Protein AF-A0A9P9DI27-F1 (afdb_monomer_lite)

Foldseek 3Di:
DDDPDPVRVVVVVVVCCVPPQDPVRDDPPPDDDDDDPVVVVVVVVVVVCVPVVVVCCCVVVVVVVVVVVCVVVVD

Sequence (75 aa):
MPAATPRLAFFRSAARYLTEPHPYGRRSITQAAHPVAWAEYAKHLGRTSVVYFPWYAVVLGWPVATAAFLKRTGV

Structure (mmCIF, N/CA/C/O backbone):
data_AF-A0A9P9DI27-F1
#
_entry.id   AF-A0A9P9DI27-F1
#
loop_
_atom_site.group_PDB
_atom_site.id
_atom_site.type_symbol
_atom_site.label_atom_id
_atom_site.label_alt_id
_atom_site.label_comp_id
_atom_site.label_asym_id
_atom_site.label_entity_id
_atom_site.label_seq_id
_atom_site.pdbx_PDB_ins_code
_atom_site.Cartn_x
_atom_site.Cartn_y
_atom_site.Cartn_z
_atom_site.occupancy
_atom_site.B_iso_or_equiv
_atom_site.auth_seq_id
_atom_site.auth_comp_id
_atom_site.auth_asym_id
_atom_site.auth_atom_id
_atom_site.pdbx_PDB_model_num
ATOM 1 N N . MET A 1 1 ? 33.735 -11.764 -36.839 1.00 58.62 1 MET A N 1
ATOM 2 C CA . MET A 1 1 ? 34.464 -12.718 -37.703 1.00 58.62 1 MET A CA 1
ATOM 3 C C . MET A 1 1 ? 33.807 -14.092 -37.609 1.00 58.62 1 MET A C 1
ATOM 5 O O . MET A 1 1 ? 33.615 -14.553 -36.483 1.00 58.62 1 MET A O 1
ATOM 9 N N . PRO A 1 2 ? 33.404 -14.722 -38.723 1.00 69.69 2 PRO A N 1
ATOM 10 C CA . PRO A 1 2 ? 32.836 -16.076 -38.723 1.00 69.69 2 PRO A CA 1
ATOM 11 C C . PRO A 1 2 ? 33.839 -17.110 -38.180 1.00 69.69 2 PRO A C 1
ATOM 13 O O . PRO A 1 2 ? 35.046 -16.875 -38.178 1.00 69.69 2 PRO A O 1
ATOM 16 N N . ALA A 1 3 ? 33.351 -18.217 -37.615 1.00 77.62 3 ALA A N 1
ATOM 17 C CA . ALA A 1 3 ? 34.220 -19.285 -37.119 1.00 77.62 3 ALA A CA 1
ATOM 18 C C . ALA A 1 3 ? 34.753 -20.131 -38.273 1.00 77.62 3 ALA A C 1
ATOM 20 O O . ALA A 1 3 ? 34.006 -20.438 -39.192 1.00 77.62 3 ALA A O 1
ATOM 21 N N . ALA A 1 4 ? 36.014 -20.557 -38.178 1.00 82.56 4 ALA A N 1
ATOM 22 C CA . ALA A 1 4 ? 36.639 -21.404 -39.190 1.00 82.56 4 ALA A CA 1
ATOM 23 C C . ALA A 1 4 ? 35.966 -22.784 -39.322 1.00 82.56 4 ALA A C 1
ATOM 25 O O . ALA A 1 4 ? 36.039 -23.401 -40.377 1.00 82.56 4 ALA A O 1
ATOM 26 N N . THR A 1 5 ? 35.303 -23.278 -38.267 1.00 87.50 5 THR A N 1
ATOM 27 C CA . THR A 1 5 ? 34.578 -24.557 -38.292 1.00 87.50 5 THR A CA 1
ATOM 28 C C . THR A 1 5 ? 33.274 -24.503 -37.481 1.00 87.50 5 THR A C 1
ATOM 30 O O . THR A 1 5 ? 33.182 -23.731 -36.518 1.00 87.50 5 THR A O 1
ATOM 33 N N . PRO A 1 6 ? 32.278 -25.361 -37.794 1.00 85.50 6 PRO A N 1
ATOM 34 C CA . PRO A 1 6 ? 31.012 -25.434 -37.055 1.00 85.50 6 PRO A CA 1
ATOM 35 C C . PRO A 1 6 ? 31.183 -25.746 -35.561 1.00 85.50 6 PRO A C 1
ATOM 37 O O . PRO A 1 6 ? 30.474 -25.196 -34.723 1.00 85.50 6 PRO A O 1
ATOM 40 N N . ARG A 1 7 ? 32.178 -26.571 -35.205 1.00 85.31 7 ARG A N 1
ATOM 41 C CA . ARG A 1 7 ? 32.493 -26.900 -33.804 1.00 85.31 7 ARG A CA 1
ATOM 42 C C . ARG A 1 7 ? 32.955 -25.664 -33.028 1.00 85.31 7 ARG A C 1
ATOM 44 O O . ARG A 1 7 ? 32.480 -25.407 -31.929 1.00 85.31 7 ARG A O 1
ATOM 51 N N . LEU A 1 8 ? 33.821 -24.845 -33.626 1.00 84.81 8 LEU A N 1
ATOM 52 C CA . LEU A 1 8 ? 34.286 -23.592 -33.021 1.00 84.81 8 LEU A CA 1
ATOM 53 C C . LEU A 1 8 ? 33.189 -22.516 -32.967 1.00 84.81 8 LEU A C 1
ATOM 55 O O . LEU A 1 8 ? 33.223 -21.649 -32.094 1.00 84.81 8 LEU A O 1
ATOM 59 N N . ALA A 1 9 ? 32.215 -22.558 -33.881 1.00 84.69 9 ALA A N 1
ATOM 60 C CA . ALA A 1 9 ? 31.022 -21.715 -33.802 1.00 84.69 9 ALA A CA 1
ATOM 61 C C . ALA A 1 9 ? 30.157 -22.095 -32.592 1.00 84.69 9 ALA A C 1
ATOM 63 O O . ALA A 1 9 ? 29.771 -21.212 -31.828 1.00 84.69 9 ALA A O 1
ATOM 64 N N . PHE A 1 10 ? 29.936 -23.396 -32.380 1.00 85.00 10 PHE A N 1
ATOM 65 C CA . PHE A 1 10 ? 29.179 -23.922 -31.244 1.00 85.00 10 PHE A 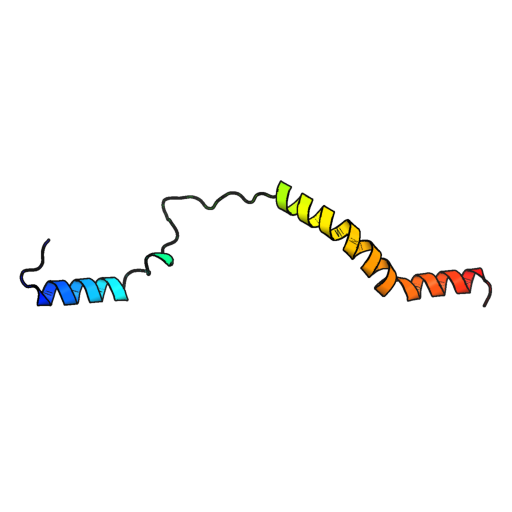CA 1
ATOM 66 C C . PHE A 1 10 ? 29.816 -23.564 -29.894 1.00 85.00 10 PHE A C 1
ATOM 68 O O . PHE A 1 10 ? 29.148 -23.024 -29.012 1.00 85.00 10 PHE A O 1
ATOM 75 N N . PHE A 1 11 ? 31.126 -23.779 -29.733 1.00 86.12 11 PHE A N 1
ATOM 76 C CA . PHE A 1 11 ? 31.812 -23.415 -28.486 1.00 86.12 11 PHE A CA 1
ATOM 77 C C . PHE A 1 11 ? 31.754 -21.912 -28.203 1.00 86.12 11 PHE A C 1
ATOM 79 O O . PHE A 1 11 ? 31.629 -21.496 -27.055 1.00 86.12 11 PHE A O 1
ATOM 86 N N . ARG A 1 12 ? 31.778 -21.082 -29.248 1.00 80.50 12 ARG A N 1
ATOM 87 C CA . ARG A 1 12 ? 31.646 -19.629 -29.118 1.00 80.50 12 ARG A CA 1
ATOM 88 C C . ARG A 1 12 ? 30.238 -19.198 -28.723 1.00 80.50 12 ARG A C 1
ATOM 90 O O . ARG A 1 12 ? 30.108 -18.296 -27.899 1.00 80.50 12 ARG A O 1
ATOM 97 N N . SER A 1 13 ? 29.196 -19.801 -29.297 1.00 78.69 13 SER A N 1
ATOM 98 C CA . SER A 1 13 ? 27.815 -19.515 -28.890 1.00 78.69 13 SER A CA 1
ATOM 99 C C . SER A 1 13 ? 27.553 -19.978 -27.460 1.00 78.69 13 SER A C 1
ATOM 101 O O . SER A 1 13 ? 26.929 -19.244 -26.704 1.00 78.69 13 SER A O 1
ATOM 103 N N . ALA A 1 14 ? 28.091 -21.135 -27.065 1.00 80.19 14 ALA A N 1
ATOM 104 C CA . ALA A 1 14 ? 28.001 -21.631 -25.695 1.00 80.19 14 ALA A CA 1
ATOM 105 C C . ALA A 1 14 ? 28.740 -20.714 -24.706 1.00 80.19 14 ALA A C 1
ATOM 107 O O . ALA A 1 14 ? 28.176 -20.342 -23.683 1.00 80.19 14 ALA A O 1
ATOM 108 N N . ALA A 1 15 ? 29.960 -20.273 -25.037 1.00 78.62 15 ALA A N 1
ATOM 109 C CA . ALA A 1 15 ? 30.709 -19.331 -24.208 1.00 78.62 15 ALA A CA 1
ATOM 110 C C . ALA A 1 15 ? 29.943 -18.014 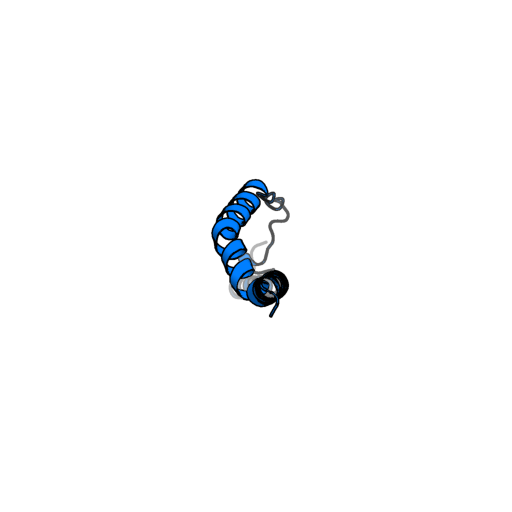-24.014 1.00 78.62 15 ALA A C 1
ATOM 112 O O . ALA A 1 15 ? 29.808 -17.561 -22.886 1.00 78.62 15 ALA A O 1
ATOM 113 N N . ARG A 1 16 ? 29.376 -17.440 -25.085 1.00 72.25 16 ARG A N 1
ATOM 114 C CA . ARG A 1 16 ? 28.545 -16.226 -25.004 1.00 72.25 16 ARG A CA 1
ATOM 115 C C . ARG A 1 16 ? 27.255 -16.436 -24.220 1.00 72.25 16 ARG A C 1
ATOM 117 O O . ARG A 1 16 ? 26.859 -15.557 -23.473 1.00 72.25 16 ARG A O 1
ATOM 124 N N . TYR A 1 17 ? 26.617 -17.595 -24.347 1.00 71.31 17 TYR A N 1
ATOM 125 C CA . TYR A 1 17 ? 25.423 -17.925 -23.571 1.00 71.31 17 TYR A CA 1
ATOM 126 C C . TYR A 1 17 ? 25.704 -18.000 -22.061 1.00 71.31 17 TYR A C 1
ATOM 128 O O . TYR A 1 17 ? 24.857 -17.614 -21.262 1.00 71.31 17 TYR A O 1
ATOM 136 N N . LEU A 1 18 ? 26.889 -18.486 -21.679 1.00 72.06 18 LEU A N 1
ATOM 137 C CA . LEU A 1 18 ? 27.293 -18.649 -20.281 1.00 72.06 18 LEU A CA 1
ATOM 138 C C . LEU A 1 18 ? 27.879 -17.375 -19.656 1.00 72.06 18 LEU A C 1
ATOM 140 O O . LEU A 1 18 ? 27.812 -17.221 -18.440 1.00 72.06 18 LEU A O 1
ATOM 144 N N . THR A 1 19 ? 28.470 -16.481 -20.455 1.00 72.69 19 THR A N 1
ATOM 145 C CA . THR A 1 19 ? 29.119 -15.257 -19.951 1.00 72.69 19 THR A CA 1
ATOM 146 C C . THR A 1 19 ? 28.291 -13.994 -20.141 1.00 72.69 19 THR A C 1
ATOM 148 O O . THR A 1 19 ? 28.469 -13.035 -19.390 1.00 72.69 19 THR A O 1
ATOM 151 N N . GLU A 1 20 ? 27.393 -13.950 -21.125 1.00 64.19 20 GLU A N 1
ATOM 152 C CA . GLU A 1 20 ? 26.538 -12.789 -21.328 1.00 64.19 20 GLU A CA 1
ATOM 153 C C . GLU A 1 20 ? 25.317 -12.854 -20.395 1.00 64.19 20 GLU A C 1
ATOM 155 O O . GLU A 1 20 ? 24.718 -13.920 -20.234 1.00 64.19 20 GLU A O 1
ATOM 160 N N . PRO A 1 21 ? 24.872 -11.719 -19.816 1.00 67.00 21 PRO A N 1
ATOM 161 C CA . PRO A 1 21 ? 23.602 -11.675 -19.109 1.00 67.00 21 PRO A CA 1
ATOM 162 C C . PRO A 1 21 ? 22.501 -12.168 -20.050 1.00 67.00 21 PRO A C 1
ATOM 164 O O . PRO A 1 21 ? 22.387 -11.677 -21.186 1.00 67.00 21 PRO A O 1
ATOM 167 N N . HIS A 1 22 ? 21.724 -13.146 -19.573 1.00 63.56 22 HIS A N 1
ATOM 168 C CA . HIS A 1 22 ? 20.597 -13.746 -20.286 1.00 63.56 22 HIS A CA 1
ATOM 169 C C . HIS A 1 22 ? 19.727 -12.633 -20.910 1.00 63.56 22 HIS A C 1
ATOM 171 O O . HIS A 1 22 ? 19.616 -11.568 -20.297 1.00 63.56 22 HIS A O 1
ATOM 177 N N . PRO A 1 23 ? 19.112 -12.809 -22.096 1.00 65.50 23 PRO A N 1
ATOM 178 C CA . PRO A 1 23 ? 18.395 -11.734 -22.796 1.00 65.50 23 PRO A CA 1
ATOM 179 C C . PRO A 1 23 ? 17.375 -10.985 -21.923 1.00 65.50 23 PRO A C 1
ATOM 181 O O . PRO A 1 23 ? 17.213 -9.780 -22.068 1.00 65.50 23 PRO A O 1
ATOM 184 N N . TYR A 1 24 ? 16.767 -11.682 -20.958 1.00 60.06 24 TYR A N 1
ATOM 185 C CA . TYR A 1 24 ? 15.820 -11.130 -19.982 1.00 60.06 24 TYR A CA 1
ATOM 186 C C . TYR A 1 24 ? 16.464 -10.493 -18.732 1.00 60.06 24 TYR A C 1
ATOM 188 O O . TYR A 1 24 ? 15.793 -9.803 -17.974 1.00 60.06 24 TYR A O 1
ATOM 196 N N . GLY A 1 25 ? 17.757 -10.719 -18.495 1.00 58.62 25 GLY A N 1
ATOM 197 C CA . GLY A 1 25 ? 18.544 -10.133 -17.403 1.00 58.62 25 GLY A CA 1
ATOM 198 C C . GLY A 1 25 ? 19.295 -8.855 -17.794 1.00 58.62 25 GLY A C 1
ATOM 199 O O . GLY A 1 25 ? 19.878 -8.195 -16.934 1.00 58.62 25 GLY A O 1
ATOM 200 N N . ARG A 1 26 ? 19.284 -8.475 -19.079 1.00 64.06 26 ARG A N 1
ATOM 201 C CA . ARG A 1 26 ? 19.825 -7.190 -19.534 1.00 64.06 26 ARG A CA 1
ATOM 202 C C . ARG A 1 26 ? 18.814 -6.095 -19.223 1.00 64.06 26 ARG A C 1
ATOM 204 O O . ARG A 1 26 ? 17.830 -5.934 -19.937 1.00 64.06 26 ARG A O 1
ATOM 211 N N . ARG A 1 27 ? 19.069 -5.301 -18.181 1.00 63.66 27 ARG A N 1
ATOM 212 C CA . ARG A 1 27 ? 18.397 -4.000 -18.059 1.00 63.66 27 ARG A CA 1
ATOM 213 C C . ARG A 1 27 ? 18.801 -3.168 -19.278 1.00 63.66 27 ARG A C 1
ATOM 215 O O . ARG A 1 27 ? 19.988 -3.091 -19.594 1.00 63.66 27 ARG A O 1
ATOM 222 N N . SER A 1 28 ? 17.830 -2.595 -19.985 1.00 64.81 28 SER A N 1
ATOM 223 C CA . SER A 1 28 ? 18.078 -1.712 -21.125 1.00 64.81 28 SER A CA 1
ATOM 224 C C . SER A 1 28 ? 18.928 -0.527 -20.667 1.00 64.81 28 SER A C 1
ATOM 226 O O . SER A 1 28 ? 18.436 0.375 -20.001 1.00 64.81 28 SER A O 1
ATOM 228 N N . ILE A 1 29 ? 20.213 -0.516 -21.017 1.00 67.12 29 ILE A N 1
ATOM 229 C CA . ILE A 1 29 ? 21.122 0.600 -20.699 1.00 67.12 29 ILE A CA 1
ATOM 230 C C . ILE A 1 29 ? 20.740 1.844 -21.527 1.00 67.12 29 ILE A C 1
ATOM 232 O O . ILE A 1 29 ? 21.058 2.972 -21.172 1.00 67.12 29 ILE A O 1
ATOM 236 N N . THR A 1 30 ? 20.033 1.629 -22.639 1.00 76.06 30 THR A N 1
ATOM 237 C CA . THR A 1 30 ? 19.602 2.650 -23.600 1.00 76.06 30 THR A CA 1
ATOM 238 C C . THR A 1 30 ? 18.231 3.251 -23.300 1.00 76.06 30 THR A C 1
ATOM 240 O O . THR A 1 30 ? 17.843 4.206 -23.966 1.00 76.06 30 THR A O 1
ATOM 243 N N . GLN A 1 31 ? 17.480 2.712 -22.334 1.00 73.50 31 GLN A N 1
ATOM 244 C CA . GLN A 1 31 ? 16.158 3.226 -21.978 1.00 73.50 31 GLN A CA 1
ATOM 245 C C . GLN A 1 31 ? 16.124 3.558 -20.492 1.00 73.50 31 GLN A C 1
ATOM 247 O O . GLN A 1 31 ? 16.474 2.735 -19.647 1.00 73.50 31 GLN A O 1
ATOM 252 N N . ALA A 1 32 ? 15.692 4.778 -20.183 1.00 80.12 32 ALA A N 1
ATOM 253 C CA . ALA A 1 32 ? 15.451 5.191 -18.813 1.00 80.12 32 ALA A CA 1
ATOM 254 C C . ALA A 1 32 ? 14.324 4.351 -18.188 1.00 80.12 32 ALA A C 1
ATOM 256 O O . ALA A 1 32 ? 13.410 3.895 -18.880 1.00 80.12 32 ALA A O 1
ATOM 257 N N . ALA A 1 33 ? 14.380 4.171 -16.867 1.00 81.38 33 ALA A N 1
ATOM 258 C CA . ALA A 1 33 ? 13.273 3.581 -16.128 1.00 81.38 33 ALA A CA 1
ATOM 259 C C . ALA A 1 33 ? 12.001 4.416 -16.344 1.00 81.38 33 ALA A C 1
ATOM 261 O O . ALA A 1 33 ? 12.052 5.648 -16.342 1.00 81.38 33 ALA A O 1
ATOM 262 N N . HIS A 1 34 ? 10.862 3.744 -16.524 1.00 82.31 34 HIS A N 1
ATOM 263 C CA . HIS A 1 34 ? 9.586 4.434 -16.671 1.00 82.31 34 HIS A CA 1
ATOM 264 C C . HIS A 1 34 ? 9.295 5.263 -15.408 1.00 82.31 34 HIS A C 1
ATOM 266 O O . HIS A 1 34 ? 9.483 4.752 -14.297 1.00 82.31 34 HIS A O 1
ATOM 272 N N . PRO A 1 35 ? 8.832 6.520 -15.538 1.00 88.06 35 PRO A N 1
ATOM 273 C CA . PRO A 1 35 ? 8.479 7.328 -14.380 1.00 88.06 35 PRO A CA 1
ATOM 274 C C . PRO A 1 35 ? 7.363 6.655 -13.574 1.00 88.06 35 PRO A C 1
ATOM 276 O O . PRO A 1 35 ? 6.451 6.031 -14.124 1.00 88.06 35 PRO A O 1
ATOM 279 N N . VAL A 1 36 ? 7.430 6.781 -12.250 1.00 91.06 36 VAL A N 1
ATOM 280 C CA . VAL A 1 36 ? 6.400 6.235 -11.363 1.00 91.06 36 VAL A CA 1
ATOM 281 C C . VAL A 1 36 ? 5.114 7.049 -11.525 1.00 91.06 36 VAL A C 1
ATOM 283 O O . VAL A 1 36 ? 5.112 8.268 -11.363 1.00 91.06 36 VAL A O 1
ATOM 286 N N . ALA A 1 37 ? 4.002 6.370 -11.814 1.00 92.69 37 ALA A N 1
ATOM 287 C CA . ALA A 1 37 ? 2.680 6.980 -11.949 1.00 92.69 37 ALA A CA 1
ATOM 288 C C . ALA A 1 37 ? 2.037 7.242 -10.573 1.00 92.69 37 ALA A C 1
ATOM 290 O O . ALA A 1 37 ? 1.047 6.614 -10.197 1.00 92.69 37 ALA A O 1
ATOM 291 N N . TRP A 1 38 ? 2.609 8.170 -9.802 1.00 93.81 38 TRP A N 1
ATOM 292 C CA . TRP A 1 38 ? 2.186 8.473 -8.426 1.00 93.81 38 TRP A CA 1
ATOM 293 C C . TRP A 1 38 ? 0.693 8.781 -8.282 1.00 93.81 38 TRP A C 1
ATOM 295 O O . TRP A 1 38 ? 0.078 8.384 -7.294 1.00 93.81 38 TRP A O 1
ATOM 305 N N . ALA A 1 39 ? 0.099 9.439 -9.279 1.00 95.19 39 ALA A N 1
ATOM 306 C CA . ALA A 1 39 ? -1.321 9.770 -9.284 1.00 95.19 39 ALA A CA 1
ATOM 307 C C . ALA A 1 39 ? -2.217 8.521 -9.239 1.00 95.19 39 ALA A C 1
AT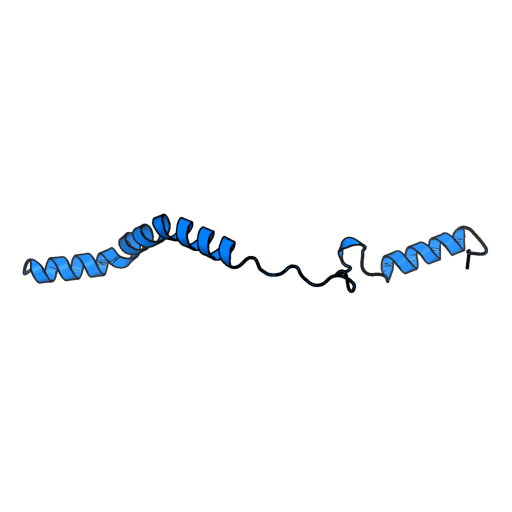OM 309 O O . ALA A 1 39 ? -3.198 8.498 -8.498 1.00 95.19 39 ALA A O 1
ATOM 310 N N . GLU A 1 40 ? -1.878 7.471 -9.988 1.00 95.25 40 GLU A N 1
ATOM 311 C CA . GLU A 1 40 ? -2.672 6.239 -10.001 1.00 95.25 40 GLU A CA 1
ATOM 312 C C . GLU A 1 40 ? -2.506 5.465 -8.694 1.00 95.25 40 GLU A C 1
ATOM 314 O O . GLU A 1 40 ? -3.494 5.037 -8.096 1.00 95.25 40 GLU A O 1
ATOM 319 N N . TYR A 1 41 ? -1.281 5.385 -8.169 1.00 94.75 41 TYR A N 1
ATOM 320 C CA . TYR A 1 41 ? -1.040 4.773 -6.861 1.00 94.75 41 TYR A CA 1
ATOM 321 C C . TYR A 1 41 ? -1.800 5.480 -5.735 1.00 94.75 41 TYR A C 1
ATOM 323 O O . TYR A 1 41 ? -2.411 4.811 -4.902 1.00 94.75 41 TYR A O 1
ATOM 331 N N . ALA A 1 42 ? -1.837 6.815 -5.737 1.00 96.62 42 ALA A N 1
ATOM 332 C CA . ALA A 1 42 ? -2.600 7.584 -4.759 1.00 96.62 42 ALA A CA 1
ATOM 333 C C . ALA A 1 42 ? -4.112 7.321 -4.866 1.00 96.62 42 ALA A C 1
ATOM 335 O O . ALA A 1 42 ? -4.773 7.117 -3.847 1.00 96.62 42 ALA A O 1
ATOM 336 N N . LYS A 1 43 ? -4.665 7.256 -6.087 1.00 96.94 43 LYS A N 1
ATOM 337 C CA . LYS A 1 43 ? -6.082 6.911 -6.307 1.00 96.94 43 LYS A CA 1
ATOM 338 C C . LYS A 1 43 ? -6.408 5.506 -5.805 1.00 96.94 43 LYS A C 1
ATOM 340 O O . LYS A 1 43 ? -7.436 5.316 -5.158 1.00 96.94 43 LYS A O 1
ATOM 345 N N . HIS A 1 44 ? -5.555 4.523 -6.090 1.00 96.44 44 HIS A N 1
ATOM 346 C CA . HIS A 1 44 ? -5.751 3.154 -5.616 1.00 96.44 44 HIS A CA 1
ATOM 347 C C . HIS A 1 44 ? -5.680 3.068 -4.096 1.00 96.44 44 HIS A C 1
ATOM 349 O O . HIS A 1 44 ? -6.564 2.469 -3.485 1.00 96.44 44 HIS A O 1
ATOM 355 N N . LEU A 1 45 ? -4.688 3.717 -3.483 1.00 96.94 45 LEU A N 1
ATOM 356 C CA . LEU A 1 45 ? -4.569 3.782 -2.032 1.00 96.94 45 LEU A CA 1
ATOM 357 C C . LEU A 1 45 ? -5.816 4.415 -1.407 1.00 96.94 45 LEU A C 1
ATOM 359 O O . LEU A 1 45 ? -6.385 3.834 -0.487 1.00 96.94 45 LEU A O 1
ATOM 363 N N . GLY A 1 46 ? -6.282 5.540 -1.955 1.00 97.12 46 GLY A N 1
ATOM 364 C CA . GLY A 1 46 ? -7.489 6.223 -1.492 1.00 97.12 46 GLY A CA 1
ATOM 365 C C . GLY A 1 46 ? -8.750 5.364 -1.614 1.00 97.12 46 GLY A C 1
ATOM 366 O O . GLY A 1 46 ? -9.541 5.281 -0.678 1.00 97.12 46 GLY A O 1
ATOM 367 N N . ARG A 1 47 ? -8.938 4.664 -2.739 1.00 96.69 47 ARG A N 1
ATOM 368 C CA . ARG A 1 47 ? -10.090 3.762 -2.925 1.00 96.69 47 ARG A CA 1
ATOM 369 C C . ARG A 1 47 ? -10.067 2.598 -1.938 1.00 96.69 47 ARG A C 1
ATOM 371 O O . ARG A 1 47 ? -11.100 2.274 -1.360 1.00 96.69 47 ARG A O 1
ATOM 378 N N . THR A 1 48 ? -8.899 2.000 -1.724 1.00 97.19 48 THR A N 1
ATOM 379 C CA . THR A 1 48 ? -8.716 0.908 -0.762 1.00 97.19 48 THR A CA 1
ATOM 380 C C . THR A 1 48 ? -8.937 1.399 0.670 1.00 97.19 48 THR A C 1
ATOM 382 O O . THR A 1 48 ? -9.623 0.741 1.454 1.00 97.19 48 THR A O 1
ATOM 385 N N . SER A 1 49 ? -8.438 2.588 1.021 1.00 97.00 49 SER A N 1
ATOM 386 C CA . SER A 1 49 ? -8.567 3.114 2.381 1.00 97.00 49 SER A CA 1
ATOM 387 C C . SER A 1 49 ? -10.016 3.355 2.797 1.00 97.00 49 SER A C 1
ATOM 389 O O . SER A 1 49 ? -10.321 3.158 3.965 1.00 97.00 49 SER A O 1
ATOM 391 N N . VAL A 1 50 ? -10.926 3.697 1.874 1.00 97.44 50 VAL A N 1
ATOM 392 C CA . VAL A 1 50 ? -12.354 3.910 2.200 1.00 97.44 50 VAL A CA 1
ATOM 393 C C . VAL A 1 50 ? -12.989 2.688 2.873 1.00 97.44 50 VAL A C 1
ATOM 395 O O . VAL A 1 50 ? -13.858 2.852 3.721 1.00 97.44 50 VAL A O 1
ATOM 398 N N . VAL A 1 51 ? -12.544 1.474 2.541 1.00 96.62 51 VAL A N 1
ATOM 399 C CA . VAL A 1 51 ? -13.082 0.234 3.124 1.00 96.62 51 VAL A CA 1
ATOM 400 C C . VAL A 1 51 ? -12.258 -0.221 4.324 1.00 96.62 51 VAL A C 1
ATOM 402 O O . VAL A 1 51 ? -12.804 -0.521 5.385 1.00 96.62 51 VAL A O 1
ATOM 405 N N . TYR A 1 52 ? -10.934 -0.265 4.181 1.00 96.94 52 TYR A N 1
ATOM 406 C CA . TYR A 1 52 ? -10.079 -0.845 5.215 1.00 96.94 52 TYR A CA 1
ATOM 407 C C . TYR A 1 52 ? -9.887 0.079 6.416 1.00 96.94 52 TYR A C 1
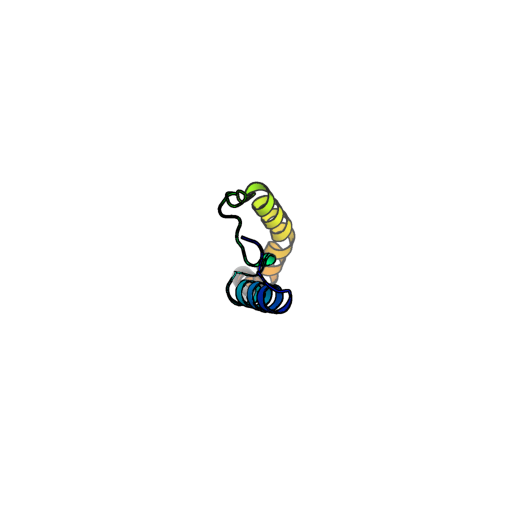ATOM 409 O O . TYR A 1 52 ? -9.822 -0.405 7.543 1.00 96.94 52 TYR A O 1
ATOM 417 N N . PHE A 1 53 ? -9.833 1.397 6.216 1.00 97.31 53 PHE A N 1
ATOM 418 C CA . PHE A 1 53 ? -9.669 2.341 7.318 1.00 97.31 53 PHE A CA 1
ATOM 419 C C . PHE A 1 53 ? -10.799 2.247 8.358 1.00 97.31 53 PHE A C 1
ATOM 421 O O . PHE A 1 53 ? -10.480 2.046 9.530 1.00 97.31 53 PHE A O 1
ATOM 428 N N . PRO A 1 54 ? -12.100 2.312 7.994 1.00 96.56 54 PRO A N 1
ATOM 429 C CA . PRO A 1 54 ? -13.166 2.165 8.984 1.00 96.56 54 PRO A CA 1
ATOM 430 C C . PRO A 1 54 ? -13.205 0.762 9.597 1.00 96.56 54 PRO A C 1
ATOM 432 O O . PRO A 1 54 ? -13.459 0.635 10.793 1.00 96.56 54 PRO A O 1
ATOM 435 N N . TRP A 1 55 ? -12.897 -0.286 8.825 1.00 97.19 55 TRP A N 1
ATOM 436 C CA . TRP A 1 55 ? -12.788 -1.644 9.361 1.00 97.19 55 TRP A CA 1
ATOM 437 C C . TRP A 1 55 ? -11.747 -1.724 10.485 1.00 97.19 55 TRP A C 1
ATOM 439 O O . TRP A 1 55 ? -12.055 -2.161 11.594 1.00 97.19 55 TRP A O 1
ATOM 449 N N . TYR A 1 56 ? -10.531 -1.235 10.234 1.00 97.12 56 TYR A N 1
ATOM 450 C CA . TYR A 1 56 ? -9.478 -1.202 11.247 1.00 97.12 56 TYR A CA 1
ATOM 451 C C . TYR A 1 56 ? -9.820 -0.274 12.412 1.00 97.12 56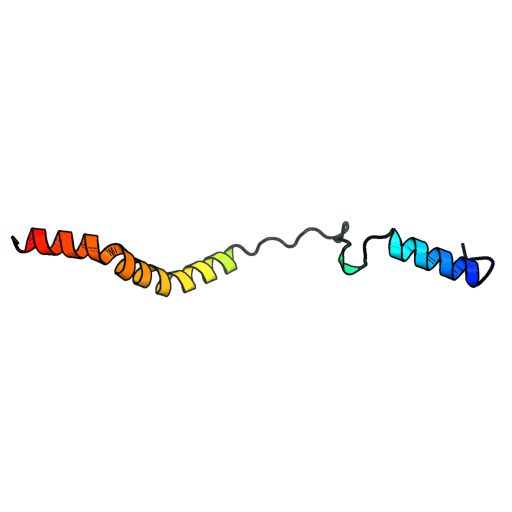 TYR A C 1
ATOM 453 O O . TYR A 1 56 ? -9.510 -0.609 13.553 1.00 97.12 56 TYR A O 1
ATOM 461 N N . ALA A 1 57 ? -10.493 0.851 12.160 1.00 96.56 57 ALA A N 1
ATOM 462 C CA . ALA A 1 57 ? -10.947 1.748 13.218 1.00 96.56 57 ALA A CA 1
ATOM 463 C C . ALA A 1 57 ? -11.919 1.052 14.183 1.00 96.56 57 ALA A C 1
ATOM 465 O O . ALA A 1 57 ? -11.831 1.269 15.387 1.00 96.56 57 ALA A O 1
ATOM 466 N N . VAL A 1 58 ? -12.797 0.174 13.695 1.00 96.44 58 VAL A N 1
ATOM 467 C CA . VAL A 1 58 ? -13.681 -0.624 14.558 1.00 96.44 58 VAL A CA 1
ATOM 468 C C . VAL A 1 58 ? -12.894 -1.719 15.278 1.00 96.44 58 VAL A C 1
ATOM 470 O O . VAL A 1 58 ? -12.938 -1.806 16.504 1.00 96.44 58 VAL A O 1
ATOM 473 N N . VAL A 1 59 ? -12.134 -2.527 14.533 1.00 96.31 59 VAL A N 1
ATOM 474 C CA . VAL A 1 59 ? -11.417 -3.694 15.079 1.00 96.31 59 VAL A CA 1
ATOM 475 C C . VAL A 1 59 ? -10.357 -3.305 16.109 1.00 96.31 59 VAL A C 1
ATOM 477 O O . VAL A 1 59 ? -10.147 -4.035 17.073 1.00 96.31 59 VAL A O 1
ATOM 480 N N . LEU A 1 60 ? -9.685 -2.169 15.930 1.00 96.31 60 LEU A N 1
ATOM 481 C CA . LEU A 1 60 ? -8.640 -1.704 16.846 1.00 96.31 60 LEU A CA 1
ATOM 482 C C . LEU A 1 60 ? -9.153 -0.641 17.822 1.00 96.31 60 LEU A C 1
ATOM 484 O O . LEU A 1 60 ? -8.645 -0.538 18.935 1.00 96.31 60 LEU A O 1
ATOM 488 N N . GLY A 1 61 ? -10.151 0.151 17.428 1.00 96.00 61 GLY A N 1
ATOM 489 C CA . GLY A 1 61 ? -10.661 1.264 18.229 1.00 96.00 61 GLY A CA 1
ATOM 490 C C . GLY A 1 61 ? -11.742 0.884 19.237 1.00 96.00 61 GLY A C 1
ATOM 491 O O . GLY A 1 61 ? -12.030 1.696 20.119 1.00 96.00 61 GLY A O 1
ATOM 492 N N . TRP A 1 62 ? -12.317 -0.326 19.169 1.00 94.75 62 TRP A N 1
ATOM 493 C CA . TRP A 1 62 ? -13.372 -0.738 20.102 1.00 94.75 62 TRP A CA 1
ATOM 494 C C . TRP A 1 62 ? -13.003 -0.584 21.587 1.00 94.75 62 TRP A C 1
ATOM 496 O O . TRP A 1 62 ? -13.856 -0.082 22.310 1.00 94.75 62 TRP A O 1
ATOM 506 N N . PRO A 1 63 ? -11.776 -0.868 22.084 1.00 95.25 63 PRO A N 1
ATOM 507 C CA . PRO A 1 63 ? -11.496 -0.736 23.514 1.00 95.25 63 PRO A CA 1
ATOM 508 C C . PRO A 1 63 ? -11.533 0.727 23.961 1.00 95.25 63 PRO A C 1
ATOM 510 O O . PRO A 1 63 ? -12.026 1.041 25.041 1.00 95.25 63 PRO A O 1
ATOM 513 N N . VAL A 1 64 ? -11.051 1.640 23.110 1.00 94.62 64 VAL A N 1
ATOM 514 C CA . VAL A 1 64 ? -11.081 3.086 23.369 1.00 94.62 64 VAL A CA 1
ATOM 515 C C . VAL A 1 64 ? -12.519 3.592 23.338 1.00 94.62 64 VAL A C 1
ATOM 517 O O . VAL A 1 64 ? -12.927 4.333 24.233 1.00 94.62 64 VAL A O 1
ATOM 520 N N . ALA A 1 65 ? -13.303 3.157 22.349 1.00 92.25 65 ALA A N 1
ATOM 521 C CA . ALA A 1 65 ? -14.716 3.498 22.243 1.00 92.25 65 ALA A CA 1
ATOM 522 C C . ALA A 1 65 ? -15.513 2.989 23.455 1.00 92.25 65 ALA A C 1
ATOM 524 O O . ALA A 1 65 ? -16.283 3.748 24.042 1.00 92.25 65 ALA A O 1
ATOM 525 N N . THR A 1 66 ? -15.283 1.747 23.886 1.00 95.00 66 THR A N 1
ATOM 526 C CA . THR A 1 66 ? -15.921 1.155 25.067 1.00 95.00 66 THR A CA 1
ATOM 527 C C . THR A 1 66 ? -15.503 1.870 26.348 1.00 95.00 66 THR A C 1
ATOM 529 O O . THR A 1 66 ? -16.364 2.219 27.150 1.00 95.00 66 THR A O 1
ATOM 532 N N . ALA A 1 67 ? -14.215 2.165 26.536 1.00 94.31 67 ALA A N 1
ATOM 533 C CA . ALA A 1 67 ? -13.742 2.901 27.708 1.00 94.31 67 ALA A CA 1
ATOM 534 C C . ALA A 1 67 ? -14.332 4.320 27.776 1.00 94.31 67 ALA A C 1
ATOM 536 O O . ALA A 1 67 ? -14.721 4.781 28.849 1.00 94.31 67 ALA A O 1
ATOM 537 N N . ALA A 1 68 ? -14.420 5.015 26.640 1.00 91.62 68 ALA A N 1
ATOM 538 C CA . ALA A 1 68 ? -15.054 6.327 26.563 1.00 91.62 68 ALA A CA 1
ATOM 539 C C . ALA A 1 68 ? -16.563 6.251 26.851 1.00 91.62 68 ALA A C 1
ATOM 541 O O . ALA A 1 68 ? -17.100 7.114 27.546 1.00 91.62 68 ALA A O 1
ATOM 542 N N . PHE A 1 69 ? -17.234 5.212 26.350 1.00 93.50 69 PHE A N 1
ATOM 543 C CA . PHE A 1 69 ? -18.652 4.974 26.599 1.00 93.50 69 PHE A CA 1
ATOM 544 C C . PHE A 1 69 ? -18.932 4.698 28.082 1.00 93.50 69 PHE A C 1
ATOM 546 O O . PHE A 1 69 ? -19.767 5.384 28.666 1.00 93.50 69 PHE A O 1
ATOM 553 N N . LEU A 1 70 ? -18.179 3.789 28.712 1.00 92.38 70 LEU A N 1
ATOM 554 C CA . LEU A 1 70 ? -18.331 3.434 30.130 1.00 92.38 70 LEU A CA 1
ATOM 555 C C . LEU A 1 70 ? -18.121 4.639 31.055 1.00 92.38 70 LEU A C 1
ATOM 557 O O . LEU A 1 70 ? -18.974 4.933 31.894 1.00 92.38 70 LEU A O 1
ATOM 561 N N . LYS A 1 71 ? -17.053 5.415 30.816 1.00 91.88 71 LYS A N 1
ATOM 562 C CA . LYS A 1 71 ? -16.784 6.668 31.544 1.00 91.88 71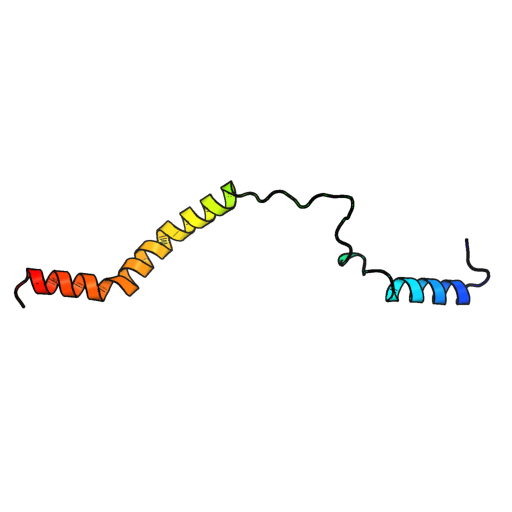 LYS A CA 1
ATOM 563 C C . LYS A 1 71 ? -17.937 7.665 31.449 1.00 91.88 71 LYS A C 1
ATOM 565 O O . LYS A 1 71 ? -18.173 8.417 32.388 1.00 91.88 71 LYS A O 1
ATOM 570 N N . ARG A 1 72 ? -18.642 7.697 30.315 1.00 88.56 72 ARG A N 1
ATOM 571 C CA . ARG A 1 72 ? -19.792 8.583 30.109 1.00 88.56 72 ARG A CA 1
ATOM 572 C C . ARG A 1 72 ? -21.055 8.067 30.800 1.00 88.56 72 ARG A C 1
ATOM 574 O O . ARG A 1 72 ? -21.869 8.880 31.223 1.00 88.56 72 ARG A O 1
ATOM 581 N N . THR A 1 73 ? -21.227 6.751 30.902 1.00 87.69 73 THR A N 1
ATOM 582 C CA . THR A 1 73 ? -22.388 6.122 31.552 1.00 87.69 73 THR A CA 1
ATOM 583 C C . THR A 1 73 ? -22.248 5.982 33.069 1.00 87.69 73 THR A C 1
ATOM 585 O O . THR A 1 73 ? -23.219 5.606 33.717 1.00 87.69 73 THR A O 1
ATOM 588 N N . GLY A 1 74 ? -21.087 6.313 33.645 1.00 75.25 74 GLY A N 1
ATOM 589 C CA . GLY A 1 74 ? -20.875 6.306 35.097 1.00 75.25 74 GLY A CA 1
ATOM 590 C C . GLY A 1 74 ? -20.761 4.908 35.709 1.00 75.25 74 GLY A C 1
ATOM 591 O O . GLY A 1 74 ? -21.040 4.749 36.895 1.00 75.25 74 GLY A O 1
ATOM 592 N N . VAL A 1 75 ? -20.375 3.921 34.891 1.00 59.00 75 VAL A N 1
ATOM 593 C CA . VAL A 1 75 ? -19.981 2.569 35.323 1.00 59.00 75 VAL A CA 1
ATOM 594 C C . VAL A 1 75 ? -18.471 2.526 35.503 1.00 59.00 75 VAL A C 1
ATOM 596 O O . VAL A 1 75 ? -17.770 3.097 34.634 1.00 59.00 75 VAL A O 1
#

Secondary structure (DSSP, 8-state):
---SSHHHHHHHHHHHHHHS--TTT---TTSPPPPP-HHHHHHHHHHHHHHHHHHHHHHHHHHHHHHHHHHHHT-

pLDDT: mean 84.78, std 12.32, range [58.62, 97.44]

Radius of gyration: 30.86 Å; chains: 1; bounding box: 59×37×74 Å

Organism: NCBI:txid256645